Protein AF-A0A3L8PTQ0-F1 (afdb_monomer_lite)

Secondary structure (DSSP, 8-state):
-HHHHHHHHHHHHHHHHHHHHHHHHHHHHHHHHHHHHHHHHTHHHHHHHHHHHHHHHHHHHHHHTT--GGGHHHHHHHHHHHHHHHHHHTSHHHHHHHHHHHHHHHS-HHHHHHHHHHHTSHHHHHHHHH--

InterPro domains:
  IPR018637 Domain of unknown function DUF2059 [PF09832] (94-130)

Radius of gyration: 25.45 Å; chains: 1; bounding box: 70×45×61 Å

Structure (mmCIF, N/CA/C/O backbone):
data_AF-A0A3L8PTQ0-F1
#
_entry.id   AF-A0A3L8PTQ0-F1
#
loop_
_atom_site.group_PDB
_atom_site.id
_atom_site.type_symbol
_atom_site.label_atom_id
_atom_site.label_alt_id
_atom_site.label_comp_id
_atom_site.label_asym_id
_atom_site.label_entity_id
_atom_site.label_seq_id
_atom_site.pdbx_PDB_ins_code
_atom_site.Cartn_x
_atom_site.Cartn_y
_atom_site.Cartn_z
_atom_site.occupancy
_atom_site.B_iso_or_equiv
_atom_site.auth_seq_id
_atom_site.auth_comp_id
_atom_site.auth_asym_id
_atom_site.auth_atom_id
_atom_site.pdbx_PDB_model_num
ATOM 1 N N . MET A 1 1 ? -46.253 -30.407 26.573 1.00 54.22 1 MET A N 1
ATOM 2 C CA . MET A 1 1 ? -44.919 -30.771 26.035 1.00 54.22 1 MET A CA 1
ATOM 3 C C . MET A 1 1 ? -44.639 -30.184 24.651 1.00 54.22 1 MET A C 1
ATOM 5 O O . MET A 1 1 ? -43.596 -29.567 24.503 1.00 54.22 1 MET A O 1
ATOM 9 N N . PHE A 1 2 ? -45.546 -30.288 23.667 1.00 55.66 2 PHE A N 1
ATOM 10 C CA . PHE A 1 2 ? -45.305 -29.788 22.297 1.00 55.66 2 PHE A CA 1
ATOM 11 C C . PHE A 1 2 ? -44.916 -28.296 22.215 1.00 55.66 2 PHE A C 1
ATOM 13 O O . PHE A 1 2 ? -43.888 -27.977 21.634 1.00 55.66 2 PHE A O 1
ATOM 20 N N . LYS A 1 3 ? -45.664 -27.392 22.873 1.00 58.25 3 LYS A N 1
ATOM 21 C CA . LYS A 1 3 ? -45.377 -25.940 22.875 1.00 58.25 3 LYS A CA 1
ATOM 22 C C . LYS A 1 3 ? -44.039 -25.561 23.525 1.00 58.25 3 LYS A C 1
ATOM 24 O O . LYS A 1 3 ? -43.400 -24.625 23.066 1.00 58.25 3 LYS A O 1
ATOM 29 N N . LEU A 1 4 ? -43.609 -26.294 24.556 1.00 58.22 4 LEU A N 1
ATOM 30 C CA . LEU A 1 4 ? -42.338 -26.045 25.249 1.00 58.22 4 LEU A CA 1
ATOM 31 C C . LEU A 1 4 ? -41.151 -26.346 24.325 1.00 58.22 4 LEU A C 1
ATOM 33 O O . LEU A 1 4 ? -40.200 -25.578 24.261 1.00 58.22 4 LEU A O 1
ATOM 37 N N . ASN A 1 5 ? -41.253 -27.420 23.538 1.00 66.94 5 ASN A N 1
ATOM 38 C CA . ASN A 1 5 ? -40.213 -27.820 22.595 1.00 66.94 5 ASN A CA 1
ATOM 39 C C . ASN A 1 5 ? -40.109 -26.848 21.403 1.00 66.94 5 ASN A C 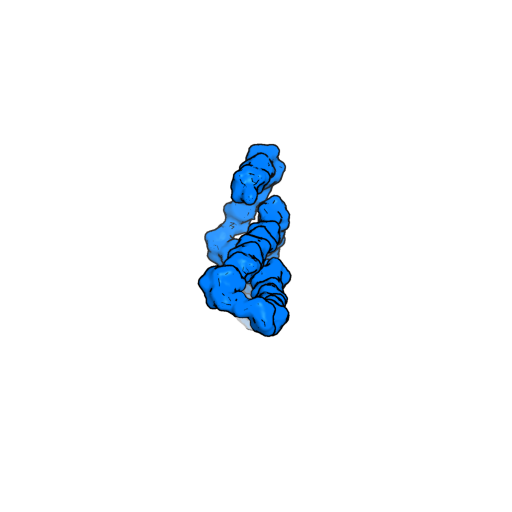1
ATOM 41 O O . ASN A 1 5 ? -39.018 -26.584 20.906 1.00 66.94 5 ASN A O 1
ATOM 45 N N . THR A 1 6 ? -41.229 -26.265 20.962 1.00 70.81 6 THR A N 1
ATOM 46 C CA . THR A 1 6 ? -41.240 -25.217 19.926 1.00 70.81 6 THR A CA 1
ATOM 47 C C . THR A 1 6 ? -40.620 -23.908 20.422 1.00 70.81 6 THR A C 1
ATOM 49 O O . THR A 1 6 ? -39.899 -23.255 19.674 1.00 70.81 6 THR A O 1
ATOM 52 N N . LEU A 1 7 ? -40.854 -23.546 21.688 1.00 73.19 7 LEU A N 1
ATOM 53 C CA . LEU A 1 7 ? -40.332 -22.324 22.312 1.00 73.19 7 LEU A CA 1
ATOM 54 C C . LEU A 1 7 ? -38.813 -22.414 22.543 1.00 73.19 7 LEU A C 1
ATOM 56 O O . LEU A 1 7 ? -38.080 -21.494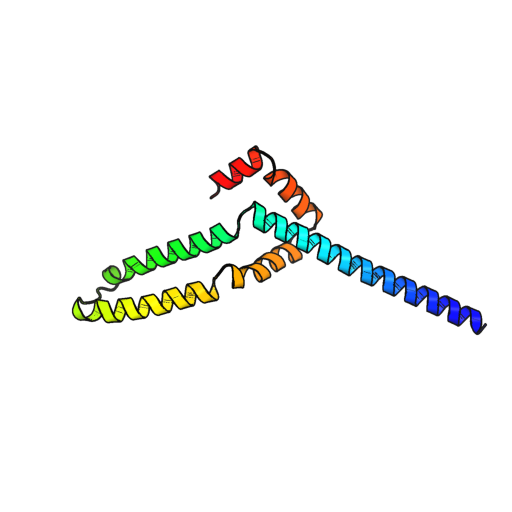 22.186 1.00 73.19 7 LEU A O 1
ATOM 60 N N . VAL A 1 8 ? -38.328 -23.573 23.006 1.00 75.44 8 VAL A N 1
ATOM 61 C CA . VAL A 1 8 ? -36.889 -23.864 23.139 1.00 75.44 8 VAL A CA 1
ATOM 62 C C . VAL A 1 8 ? -36.186 -23.852 21.776 1.00 75.44 8 VAL A C 1
ATOM 64 O O . VAL A 1 8 ? -35.117 -23.260 21.643 1.00 75.44 8 VAL A O 1
ATOM 67 N N . LYS A 1 9 ? -36.798 -24.435 20.735 1.00 78.12 9 LYS A N 1
ATOM 68 C CA . LYS A 1 9 ? -36.257 -24.386 19.364 1.00 78.12 9 LYS A CA 1
ATOM 69 C C . LYS A 1 9 ? -36.194 -22.961 18.813 1.00 78.12 9 LYS A C 1
ATOM 71 O O . LYS A 1 9 ? -35.192 -22.608 18.201 1.00 78.12 9 LYS A O 1
ATOM 76 N N . ALA A 1 10 ? -37.220 -22.143 19.051 1.00 77.06 10 ALA A N 1
ATOM 77 C CA . ALA A 1 10 ? -37.236 -20.743 18.631 1.00 77.06 10 ALA A CA 1
ATOM 78 C C . ALA A 1 10 ? -36.146 -19.915 19.337 1.00 77.06 10 ALA A C 1
ATOM 80 O O . ALA A 1 10 ? -35.453 -19.141 18.682 1.00 77.06 10 ALA A O 1
ATOM 81 N N . GLN A 1 11 ? -35.930 -20.121 20.642 1.00 80.56 11 GLN A N 1
ATOM 82 C CA . GLN A 1 11 ? -34.848 -19.461 21.385 1.00 80.56 11 GLN A CA 1
ATOM 83 C C . GLN A 1 11 ? -33.456 -19.857 20.882 1.00 80.56 11 GLN A C 1
ATOM 85 O O . GLN A 1 11 ? -32.591 -18.993 20.752 1.00 80.56 11 GLN A O 1
ATOM 90 N N . LEU A 1 12 ? -33.245 -21.138 20.565 1.00 80.81 12 LEU A N 1
ATOM 91 C CA . LEU A 1 12 ? -31.969 -21.611 20.028 1.00 80.81 12 LEU A CA 1
ATOM 92 C C . LEU A 1 12 ? -31.670 -20.973 18.662 1.00 80.81 12 LEU A C 1
ATOM 94 O O . LEU A 1 12 ? -30.558 -20.512 18.430 1.00 80.81 12 LEU A O 1
ATOM 98 N N . LEU A 1 13 ? -32.686 -20.870 17.797 1.00 82.00 13 LEU A N 1
ATOM 99 C CA . LEU A 1 13 ? -32.568 -20.274 16.463 1.00 82.00 13 LEU A CA 1
ATOM 100 C C . LEU A 1 13 ? -32.224 -18.778 16.526 1.00 82.00 13 LEU A C 1
ATOM 102 O O . LEU A 1 13 ? -31.355 -18.309 15.794 1.00 82.00 13 LEU A O 1
ATOM 106 N N . VAL A 1 14 ? -32.868 -18.041 17.437 1.00 80.56 14 VAL A N 1
ATOM 107 C CA . VAL A 1 14 ? -32.585 -16.617 17.673 1.00 80.56 14 VAL A CA 1
ATOM 108 C C . VAL A 1 14 ? -31.160 -16.425 18.197 1.00 80.56 14 VAL A C 1
ATOM 110 O O . VAL A 1 14 ? -30.441 -15.572 17.684 1.00 80.56 14 VAL A O 1
ATOM 113 N N . ALA A 1 15 ? -30.707 -17.242 19.151 1.00 75.94 15 ALA A N 1
ATOM 114 C CA . ALA A 1 15 ? -29.340 -17.158 19.666 1.00 75.94 15 ALA A CA 1
ATOM 115 C C . ALA A 1 15 ? -28.283 -17.404 18.572 1.00 75.94 15 ALA A C 1
ATOM 117 O O . ALA A 1 15 ? -27.292 -16.677 18.504 1.00 75.94 15 ALA A O 1
ATOM 118 N N . THR A 1 16 ? -28.506 -18.375 17.678 1.00 74.44 16 THR A N 1
ATOM 119 C CA . THR A 1 16 ? -27.599 -18.635 16.546 1.00 74.44 16 THR A CA 1
ATOM 120 C C . THR A 1 16 ? -27.552 -17.458 15.569 1.00 74.44 16 THR A C 1
ATOM 122 O O . THR A 1 16 ? -26.464 -17.070 15.153 1.00 74.44 16 THR A O 1
ATOM 125 N N . LEU A 1 17 ? -28.702 -16.843 15.261 1.00 74.88 17 LEU A N 1
ATOM 126 C CA . LEU A 1 17 ? -28.783 -15.652 14.405 1.00 74.88 17 LEU A CA 1
ATOM 127 C C . LEU A 1 17 ? -28.007 -14.460 14.991 1.00 74.88 17 LEU A C 1
ATOM 129 O O . LEU A 1 17 ? -27.264 -13.795 14.265 1.00 74.88 17 LEU A O 1
ATOM 133 N N . PHE A 1 18 ? -28.128 -14.220 16.301 1.00 73.88 18 PHE A N 1
ATOM 134 C CA . PHE A 1 18 ? -27.401 -13.146 16.988 1.00 73.88 18 PHE A CA 1
ATOM 135 C C . PHE A 1 18 ? -25.878 -13.349 16.964 1.00 73.88 18 PHE A C 1
ATOM 137 O O . PHE A 1 18 ? -25.146 -12.392 16.718 1.00 73.88 18 PHE A O 1
ATOM 144 N N . LEU A 1 19 ? -25.396 -14.581 17.149 1.00 68.75 19 LEU A N 1
ATOM 145 C CA . LEU A 1 19 ? -23.962 -14.900 17.093 1.00 68.75 19 LEU A CA 1
ATOM 146 C C . LEU A 1 19 ? -23.375 -14.692 15.688 1.00 68.75 19 LEU A C 1
ATOM 148 O O . LEU A 1 19 ? -22.300 -14.110 15.549 1.00 68.75 19 LEU A O 1
ATOM 152 N N . SER A 1 20 ? -24.090 -15.109 14.638 1.00 69.81 20 SER A N 1
ATOM 153 C CA . SER A 1 20 ? -23.651 -14.883 13.253 1.00 69.81 20 SER A CA 1
ATOM 154 C C . SER A 1 20 ? -23.619 -13.401 12.865 1.00 69.81 20 SER A C 1
ATOM 156 O O . SER A 1 20 ? -22.732 -12.983 12.123 1.00 69.81 20 SER A O 1
ATOM 158 N N . ALA A 1 21 ? -24.548 -12.593 13.390 1.00 72.00 21 ALA A N 1
ATOM 159 C CA . ALA A 1 21 ? -24.580 -11.156 13.128 1.00 72.00 21 ALA A CA 1
ATOM 160 C C . ALA A 1 21 ? -23.393 -10.420 13.775 1.00 72.00 21 ALA A C 1
ATOM 162 O O . ALA A 1 21 ? -22.815 -9.534 13.150 1.00 72.00 21 ALA A O 1
ATOM 163 N N . GLN A 1 22 ? -22.997 -10.809 14.993 1.00 73.00 22 GLN A N 1
ATOM 164 C CA . GLN A 1 22 ? -21.837 -10.225 15.678 1.00 73.00 22 GLN A CA 1
ATOM 165 C C . GLN A 1 22 ? -20.521 -10.549 14.965 1.00 73.00 22 GLN A C 1
ATOM 167 O O . GLN A 1 22 ? -19.724 -9.647 14.731 1.00 73.00 22 GLN A O 1
ATOM 172 N N . ALA A 1 23 ? -20.328 -11.799 14.532 1.00 76.81 23 ALA A N 1
ATOM 173 C CA . ALA A 1 23 ? -19.121 -12.193 13.803 1.00 76.81 23 ALA A CA 1
ATOM 174 C C . ALA A 1 23 ? -18.932 -11.393 12.499 1.00 76.81 23 ALA A C 1
ATOM 176 O O . ALA A 1 23 ? -17.826 -10.953 12.194 1.00 76.81 23 ALA A O 1
ATOM 177 N N . SER A 1 24 ? -20.020 -11.151 11.757 1.00 78.62 24 SER A N 1
ATOM 178 C CA . SER A 1 24 ? -19.976 -10.341 10.535 1.00 78.62 24 SER A CA 1
ATOM 179 C C . SER A 1 24 ? -19.719 -8.856 10.813 1.00 78.62 24 SER A C 1
ATOM 181 O O . SER A 1 24 ? -19.080 -8.192 9.997 1.00 78.62 24 SER A O 1
ATOM 183 N N . ALA A 1 25 ? -20.226 -8.323 11.929 1.00 81.06 25 ALA A N 1
ATOM 184 C CA . ALA A 1 25 ? -20.023 -6.928 12.310 1.00 81.06 25 ALA A CA 1
ATOM 185 C C . ALA A 1 25 ? -18.569 -6.657 12.733 1.00 81.06 25 ALA A C 1
ATOM 187 O O . ALA A 1 25 ? -17.987 -5.661 12.304 1.00 81.06 25 ALA A O 1
ATOM 188 N N . ASP A 1 26 ? -17.966 -7.567 13.501 1.00 86.75 26 ASP A N 1
ATOM 189 C CA . ASP A 1 26 ? -16.565 -7.468 13.926 1.00 86.75 26 ASP A CA 1
ATOM 190 C C . ASP A 1 26 ? -15.608 -7.555 12.727 1.00 86.75 26 ASP A C 1
ATOM 192 O O . ASP A 1 26 ? -14.656 -6.779 12.615 1.00 86.75 26 ASP A O 1
ATOM 196 N N . GLU A 1 27 ? -15.874 -8.458 11.776 1.00 90.62 27 GLU A N 1
ATOM 197 C CA . GLU A 1 27 ? -15.061 -8.577 10.561 1.00 90.62 27 GLU A CA 1
ATOM 198 C C . GLU A 1 27 ? -15.117 -7.298 9.710 1.00 90.62 27 GLU A C 1
ATOM 200 O O . GLU A 1 27 ? -14.081 -6.809 9.245 1.00 90.62 27 GLU A O 1
ATOM 205 N N . GLN A 1 28 ? -16.308 -6.716 9.558 1.00 94.12 28 GLN A N 1
ATOM 206 C CA . GLN A 1 28 ? -16.494 -5.464 8.832 1.00 94.12 28 GLN A CA 1
ATOM 207 C C . GLN A 1 28 ? -15.798 -4.288 9.536 1.00 94.12 28 GLN A C 1
ATOM 209 O O . GLN A 1 28 ? -15.045 -3.551 8.897 1.00 94.12 28 GLN A O 1
ATOM 214 N N . SER A 1 29 ? -15.979 -4.155 10.854 1.00 96.06 29 SER A N 1
ATOM 215 C CA . SER A 1 29 ? -15.334 -3.125 11.681 1.00 96.06 29 SER A CA 1
ATOM 216 C C . SER A 1 29 ? -13.809 -3.170 11.557 1.00 96.06 29 SER A C 1
ATOM 218 O O . SER A 1 29 ? -13.139 -2.151 11.350 1.00 96.06 29 SER A O 1
ATOM 220 N N . LYS A 1 30 ? -13.241 -4.377 11.616 1.00 97.12 30 LYS A N 1
ATOM 221 C CA . LYS A 1 30 ? -11.806 -4.590 11.451 1.00 97.12 30 LYS A CA 1
ATOM 222 C C . LYS A 1 30 ? -11.326 -4.238 10.044 1.00 97.12 30 LYS A C 1
ATOM 224 O O . LYS A 1 30 ? -10.296 -3.577 9.912 1.00 97.12 30 LYS A O 1
ATOM 229 N N . ARG A 1 31 ? -12.060 -4.636 9.000 1.00 97.56 31 ARG A N 1
ATOM 230 C CA . ARG A 1 31 ? -11.724 -4.306 7.605 1.00 97.56 31 ARG A CA 1
ATOM 231 C C . ARG A 1 31 ? -11.700 -2.797 7.376 1.00 97.56 31 ARG A C 1
ATOM 233 O O . ARG A 1 31 ? -10.788 -2.295 6.723 1.00 97.56 31 ARG A O 1
ATOM 240 N N . GLU A 1 32 ? -12.651 -2.066 7.944 1.00 97.56 32 GLU A N 1
ATOM 241 C CA . GLU A 1 32 ? -12.680 -0.601 7.884 1.00 97.56 32 GLU A CA 1
ATOM 242 C C . GLU A 1 32 ? -11.451 0.025 8.550 1.00 97.56 32 GLU A C 1
ATOM 244 O O . GLU A 1 32 ? -10.801 0.885 7.952 1.00 97.56 32 GLU A O 1
ATOM 249 N N . ALA A 1 33 ? -11.069 -0.458 9.736 1.00 97.75 33 ALA A N 1
ATOM 250 C CA . ALA A 1 33 ? -9.863 0.005 10.420 1.00 97.75 33 ALA A CA 1
ATOM 251 C C . ALA A 1 33 ? -8.582 -0.288 9.610 1.00 97.75 33 ALA A C 1
ATOM 253 O O . ALA A 1 33 ? -7.675 0.545 9.564 1.00 97.75 33 ALA A O 1
ATOM 254 N N . VAL A 1 34 ? -8.506 -1.446 8.940 1.00 97.75 34 VAL A N 1
ATOM 255 C CA . VAL A 1 34 ? -7.384 -1.803 8.052 1.00 97.75 34 VAL A CA 1
ATOM 256 C C . VAL A 1 34 ? -7.318 -0.871 6.843 1.00 97.75 34 VAL A C 1
ATOM 258 O O . VAL A 1 34 ? -6.243 -0.356 6.537 1.00 97.75 34 VAL A O 1
ATOM 261 N N . ASN A 1 35 ? -8.450 -0.608 6.188 1.00 96.56 35 ASN A N 1
ATOM 262 C CA . ASN A 1 35 ? -8.520 0.327 5.062 1.00 96.56 35 ASN A CA 1
ATOM 263 C C . ASN A 1 35 ? -8.038 1.724 5.464 1.00 96.56 35 ASN A C 1
ATOM 265 O O . ASN A 1 35 ? -7.282 2.368 4.734 1.00 96.56 35 ASN A O 1
ATOM 269 N N . GLU A 1 36 ? -8.440 2.182 6.648 1.00 96.38 36 GLU A N 1
ATOM 270 C CA . GLU A 1 36 ? -8.005 3.466 7.177 1.00 96.38 36 GLU A CA 1
ATOM 271 C C . GLU A 1 36 ? -6.496 3.494 7.453 1.00 96.38 36 GLU A C 1
ATOM 273 O O . GLU A 1 36 ? -5.811 4.432 7.041 1.00 96.38 36 GLU A O 1
ATOM 278 N N . LEU A 1 37 ? -5.950 2.439 8.066 1.00 95.81 37 LEU A N 1
ATOM 279 C CA . LEU A 1 37 ? -4.513 2.315 8.311 1.00 95.81 37 LEU A CA 1
ATOM 280 C C . LEU A 1 37 ? -3.705 2.321 7.005 1.00 95.81 37 LEU A C 1
ATOM 282 O O . LEU A 1 37 ? -2.708 3.037 6.898 1.00 95.81 37 LEU A O 1
ATOM 286 N N . ILE A 1 38 ? -4.132 1.553 6.002 1.00 94.44 38 ILE A N 1
ATOM 287 C CA . ILE A 1 38 ? -3.479 1.478 4.686 1.00 94.44 38 ILE A CA 1
ATOM 288 C C . ILE A 1 38 ? -3.474 2.850 4.002 1.00 94.44 38 ILE A C 1
ATOM 290 O O . ILE A 1 38 ? -2.455 3.261 3.434 1.00 94.44 38 ILE A O 1
ATOM 294 N N . LYS A 1 39 ? -4.589 3.582 4.094 1.00 92.38 39 LYS A N 1
ATOM 295 C CA . LYS A 1 39 ? -4.714 4.938 3.555 1.00 92.38 39 LYS A CA 1
ATOM 296 C C . LYS A 1 39 ? -3.796 5.925 4.275 1.00 92.38 39 LYS A C 1
ATOM 298 O O . LYS A 1 39 ? -3.068 6.655 3.607 1.00 92.38 39 LYS A O 1
ATOM 303 N N . GLU A 1 40 ? -3.790 5.932 5.608 1.00 91.94 40 GLU A N 1
ATOM 304 C CA . GLU A 1 40 ? -2.980 6.880 6.389 1.00 91.94 40 GLU A CA 1
ATOM 305 C C . GLU A 1 40 ? -1.477 6.636 6.252 1.00 91.94 40 GLU A C 1
ATOM 307 O O . GLU A 1 40 ? -0.675 7.569 6.172 1.00 91.94 40 GLU A O 1
ATOM 312 N N . THR A 1 41 ? -1.076 5.371 6.159 1.00 91.19 41 THR A N 1
ATOM 313 C CA . THR A 1 41 ? 0.328 5.004 5.935 1.00 91.19 41 THR A CA 1
ATOM 314 C C . THR A 1 41 ? 0.756 5.163 4.469 1.00 91.19 41 THR A C 1
ATOM 316 O O . THR A 1 41 ? 1.955 5.228 4.182 1.00 91.19 41 THR A O 1
ATOM 319 N N . ASN A 1 42 ? -0.207 5.332 3.552 1.00 90.81 42 ASN A N 1
ATOM 320 C CA . ASN A 1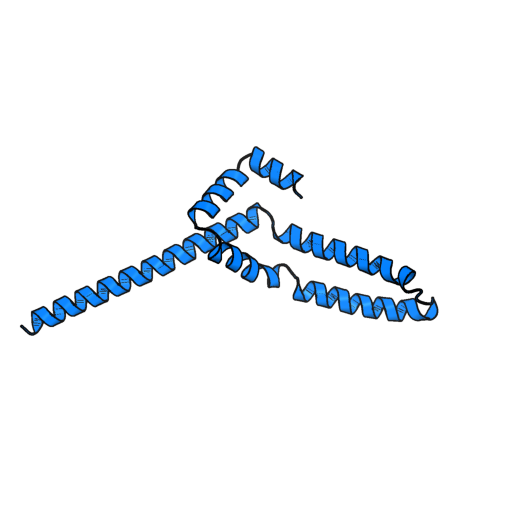 42 ? -0.022 5.468 2.106 1.00 90.81 42 ASN A CA 1
ATOM 321 C C . ASN A 1 42 ? 0.782 4.297 1.512 1.00 90.81 42 ASN A C 1
ATOM 323 O O . ASN A 1 42 ? 1.792 4.491 0.830 1.00 90.81 42 ASN A O 1
ATOM 327 N N . VAL A 1 43 ? 0.330 3.069 1.783 1.00 89.38 43 VAL A N 1
ATOM 328 C CA . VAL A 1 43 ? 0.965 1.837 1.273 1.00 89.38 43 VAL A CA 1
ATOM 329 C C . VAL A 1 43 ? 1.022 1.822 -0.259 1.00 89.38 43 VAL A C 1
ATOM 331 O O . VAL A 1 43 ? 1.995 1.328 -0.828 1.00 89.38 43 VAL A O 1
ATOM 334 N N . SER A 1 44 ? 0.048 2.436 -0.942 1.00 89.69 44 SER A N 1
ATOM 335 C CA . SER A 1 44 ? 0.057 2.591 -2.404 1.00 89.69 44 SER A CA 1
ATOM 336 C C . SER A 1 44 ? 1.335 3.252 -2.922 1.00 89.69 44 SER A C 1
ATOM 338 O O . SER A 1 44 ? 1.896 2.796 -3.915 1.00 89.69 44 SER A O 1
ATOM 340 N N . ALA A 1 45 ? 1.863 4.258 -2.215 1.00 90.00 45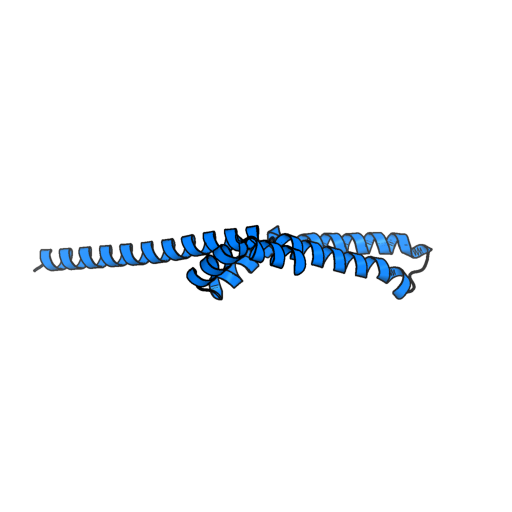 ALA A N 1
ATOM 341 C CA . ALA A 1 45 ? 3.101 4.922 -2.619 1.00 90.00 45 ALA A CA 1
ATOM 342 C C . ALA A 1 45 ? 4.331 4.001 -2.530 1.00 90.00 45 ALA A C 1
ATOM 344 O O . ALA A 1 45 ? 5.282 4.183 -3.291 1.00 90.00 45 ALA A O 1
ATOM 345 N N . LEU A 1 46 ? 4.324 3.004 -1.636 1.00 87.81 46 LEU A N 1
ATOM 346 C CA . LEU A 1 46 ? 5.393 2.003 -1.562 1.00 87.81 46 LEU A CA 1
ATOM 347 C C . LEU A 1 46 ? 5.358 1.075 -2.781 1.00 87.81 46 LEU A C 1
ATOM 349 O O . LEU A 1 46 ? 6.406 0.791 -3.362 1.00 87.81 46 LEU A O 1
ATOM 353 N N . VAL A 1 47 ? 4.161 0.658 -3.206 1.00 89.81 47 VAL A N 1
ATOM 354 C CA . VAL A 1 47 ? 3.975 -0.144 -4.427 1.00 89.81 47 VAL A CA 1
ATOM 355 C C . VAL A 1 47 ? 4.418 0.644 -5.661 1.00 89.81 47 VAL A C 1
ATOM 357 O O . VAL A 1 47 ? 5.216 0.145 -6.456 1.00 89.81 47 VAL A O 1
ATOM 360 N N . ASP A 1 48 ? 3.983 1.899 -5.784 1.00 89.88 48 ASP A N 1
ATOM 361 C CA . ASP A 1 48 ? 4.366 2.770 -6.899 1.00 89.88 48 ASP A CA 1
ATOM 362 C C . ASP A 1 48 ? 5.882 3.020 -6.942 1.00 89.88 48 ASP A C 1
ATOM 364 O O . ASP A 1 48 ? 6.493 2.960 -8.013 1.00 89.88 48 ASP A O 1
ATOM 368 N N . SER A 1 49 ? 6.512 3.244 -5.784 1.00 90.44 49 SER A N 1
ATOM 369 C CA . SER A 1 49 ? 7.966 3.404 -5.674 1.00 90.44 49 SER A CA 1
ATOM 370 C C . SER A 1 49 ? 8.714 2.139 -6.102 1.00 90.44 49 SER A C 1
ATOM 372 O O . SER A 1 49 ? 9.675 2.225 -6.868 1.00 90.44 49 SER A O 1
ATOM 374 N N . GLY A 1 50 ? 8.256 0.956 -5.682 1.00 91.00 50 GLY A N 1
ATOM 375 C CA . GLY A 1 50 ? 8.843 -0.319 -6.103 1.00 91.00 50 GLY A CA 1
ATOM 376 C C . GLY A 1 50 ? 8.767 -0.523 -7.620 1.00 91.00 50 GLY A C 1
ATOM 377 O O . GLY A 1 50 ? 9.767 -0.866 -8.258 1.00 91.00 50 GLY A O 1
ATOM 378 N N . LEU A 1 51 ? 7.613 -0.222 -8.225 1.00 91.50 51 LEU A N 1
ATOM 379 C CA . LEU A 1 51 ? 7.442 -0.256 -9.681 1.00 91.50 51 LEU A CA 1
ATOM 380 C C . LEU A 1 51 ? 8.350 0.751 -10.396 1.00 91.50 51 LEU A C 1
ATOM 382 O O . LEU A 1 51 ? 8.919 0.437 -11.445 1.00 91.50 51 LEU A O 1
ATOM 386 N N . ALA A 1 52 ? 8.509 1.955 -9.844 1.00 91.38 52 ALA A N 1
ATOM 387 C CA . ALA A 1 52 ? 9.393 2.976 -10.396 1.00 91.38 52 ALA A CA 1
ATOM 388 C C . ALA A 1 52 ? 10.867 2.540 -10.360 1.00 91.38 52 ALA A C 1
ATOM 390 O O . ALA A 1 52 ? 11.556 2.645 -11.377 1.00 91.38 52 ALA A O 1
ATOM 391 N N . GLN A 1 53 ? 11.327 1.985 -9.237 1.00 91.62 53 GLN A N 1
ATOM 392 C CA . GLN A 1 53 ? 12.690 1.465 -9.082 1.00 91.62 53 GLN A CA 1
ATOM 393 C C . GLN A 1 53 ? 12.977 0.328 -10.067 1.00 91.62 53 GLN A C 1
ATOM 395 O O . GLN A 1 53 ? 13.999 0.328 -10.754 1.00 91.62 53 GLN A O 1
ATOM 400 N N . MET A 1 54 ? 12.040 -0.607 -10.214 1.00 91.00 54 MET A N 1
ATOM 401 C CA . MET A 1 54 ? 12.174 -1.702 -11.170 1.00 91.00 54 MET A CA 1
ATOM 402 C C . MET A 1 54 ? 12.199 -1.193 -12.624 1.00 91.00 54 MET A C 1
ATOM 404 O O . MET A 1 54 ? 13.014 -1.647 -13.430 1.00 91.00 54 MET A O 1
ATOM 408 N N . ASN A 1 55 ? 11.368 -0.203 -12.968 1.00 89.38 55 ASN A N 1
ATOM 409 C CA . ASN A 1 55 ? 11.416 0.452 -14.279 1.00 89.38 55 ASN A CA 1
ATOM 410 C C . ASN A 1 55 ? 12.759 1.148 -14.536 1.00 89.38 55 ASN A C 1
ATOM 412 O O . ASN A 1 55 ? 13.272 1.093 -15.655 1.00 89.38 55 ASN A O 1
ATOM 416 N N . GLN A 1 56 ? 13.334 1.796 -13.523 1.00 89.75 56 GLN A N 1
ATOM 417 C CA . GLN A 1 56 ? 14.648 2.427 -13.623 1.00 89.75 56 GLN A CA 1
ATOM 418 C C . GLN A 1 56 ? 15.748 1.390 -13.872 1.00 89.75 56 GLN A C 1
ATOM 420 O O . GLN A 1 56 ? 16.594 1.607 -14.739 1.00 89.75 56 GLN A O 1
ATOM 425 N N . MET A 1 57 ? 15.702 0.249 -13.179 1.00 88.19 57 MET A N 1
ATOM 426 C CA . MET A 1 57 ? 16.631 -0.860 -13.402 1.00 88.19 57 MET A CA 1
ATOM 427 C C . MET A 1 57 ? 16.547 -1.380 -14.845 1.00 88.19 57 MET A C 1
ATOM 429 O O . MET A 1 57 ? 17.574 -1.506 -15.509 1.00 88.19 57 MET A O 1
ATOM 433 N N . MET A 1 58 ? 15.331 -1.583 -15.368 1.00 87.56 58 MET A N 1
ATOM 434 C CA . MET A 1 58 ? 15.110 -2.052 -16.744 1.00 87.56 58 MET A CA 1
ATOM 435 C C . MET A 1 58 ? 15.625 -1.089 -17.823 1.00 87.56 58 MET A C 1
ATOM 437 O O . MET A 1 58 ? 16.073 -1.534 -18.877 1.00 87.56 58 MET A O 1
ATOM 441 N N . LYS A 1 59 ? 15.581 0.230 -17.591 1.00 83.44 59 LYS A N 1
ATOM 442 C CA . LYS A 1 59 ? 16.114 1.219 -18.549 1.00 83.44 59 LYS A CA 1
ATOM 443 C C . LYS A 1 59 ? 17.632 1.115 -18.729 1.00 83.44 59 LYS A C 1
ATOM 445 O O . LYS A 1 59 ? 18.143 1.469 -19.783 1.00 83.44 59 LYS A O 1
ATOM 450 N N . GLY A 1 60 ? 18.356 0.642 -17.714 1.00 82.12 60 GLY A N 1
ATOM 451 C CA . GLY A 1 60 ? 19.809 0.451 -17.782 1.00 82.12 60 GLY A CA 1
ATOM 452 C C . GLY A 1 60 ? 20.240 -0.845 -18.475 1.00 82.12 60 GLY A C 1
ATOM 453 O O . GLY A 1 60 ? 21.413 -0.993 -18.820 1.00 82.12 60 GLY A O 1
ATOM 454 N N . THR A 1 61 ? 19.308 -1.774 -18.691 1.00 86.69 61 THR A N 1
ATOM 455 C CA . THR A 1 61 ? 19.602 -3.138 -19.147 1.00 86.69 61 THR A CA 1
ATOM 456 C C . THR A 1 61 ? 20.073 -3.200 -20.603 1.00 86.69 61 THR A C 1
ATOM 458 O O . THR A 1 61 ? 20.894 -4.048 -20.929 1.00 86.69 61 THR A O 1
ATOM 461 N N . GLU A 1 62 ? 19.642 -2.275 -21.467 1.00 85.44 62 GLU A N 1
ATOM 462 C CA . GLU A 1 62 ? 20.050 -2.217 -22.884 1.00 85.44 62 GLU A CA 1
ATOM 463 C C . GLU A 1 62 ? 21.580 -2.217 -23.051 1.00 85.44 62 GLU A C 1
ATOM 465 O O . GLU A 1 62 ? 22.140 -3.033 -23.783 1.00 85.44 62 GLU A O 1
ATOM 470 N N . LYS A 1 63 ? 22.270 -1.341 -22.308 1.00 84.94 63 LYS A N 1
ATOM 471 C CA . LYS A 1 63 ? 23.73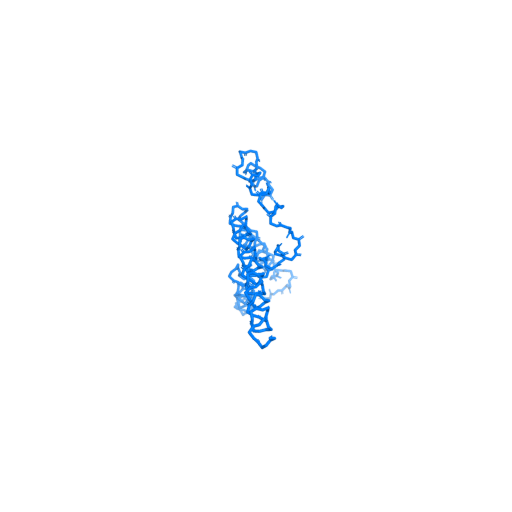6 -1.239 -22.344 1.00 84.94 63 LYS A CA 1
ATOM 472 C C . LYS A 1 63 ? 24.414 -2.474 -21.759 1.00 84.94 63 LYS A C 1
ATOM 474 O O . LYS A 1 63 ? 25.462 -2.876 -22.248 1.00 84.94 63 LYS A O 1
ATOM 479 N N . GLN A 1 64 ? 23.828 -3.067 -20.718 1.00 87.88 64 GLN A N 1
ATOM 480 C CA . GLN A 1 64 ? 24.372 -4.264 -20.071 1.00 87.88 64 GLN A CA 1
ATOM 481 C C . GLN A 1 64 ? 24.276 -5.501 -20.969 1.00 87.88 64 GLN A C 1
ATOM 483 O O . GLN A 1 64 ? 25.164 -6.345 -20.935 1.00 87.88 64 GLN A O 1
ATOM 488 N N . LEU A 1 65 ? 23.217 -5.597 -21.777 1.00 89.75 65 LEU A N 1
ATOM 489 C CA . LEU A 1 65 ? 23.001 -6.702 -22.711 1.00 89.75 65 LEU A CA 1
ATOM 490 C C . LEU A 1 65 ? 23.723 -6.519 -24.053 1.00 89.75 65 LEU A C 1
ATOM 492 O O . LEU A 1 65 ? 23.676 -7.421 -24.884 1.00 89.75 65 LEU A O 1
ATOM 496 N N . GLY A 1 66 ? 24.382 -5.377 -24.278 1.00 91.75 66 GLY A N 1
ATOM 497 C CA . GLY A 1 66 ? 25.104 -5.109 -25.523 1.00 91.75 66 GLY A CA 1
ATOM 498 C C . GLY A 1 66 ? 24.192 -5.037 -26.750 1.00 91.75 66 GLY A C 1
ATOM 499 O O . GLY A 1 66 ? 24.596 -5.462 -27.831 1.00 91.75 66 GLY A O 1
ATOM 500 N N . ILE A 1 67 ? 22.963 -4.533 -26.585 1.00 92.25 67 ILE A N 1
ATOM 501 C CA . ILE A 1 67 ? 21.996 -4.397 -27.684 1.00 92.25 67 ILE A CA 1
ATOM 502 C C . ILE A 1 67 ? 22.587 -3.504 -28.782 1.00 92.25 67 ILE A C 1
ATOM 504 O O . ILE A 1 67 ? 23.071 -2.402 -28.505 1.00 92.25 67 ILE A O 1
ATOM 508 N N . ARG A 1 68 ? 22.554 -3.982 -30.031 1.00 92.81 68 ARG A N 1
ATOM 509 C CA . ARG A 1 68 ? 23.081 -3.232 -31.177 1.00 92.81 68 ARG A CA 1
ATOM 510 C C . ARG A 1 68 ? 22.175 -2.054 -31.529 1.00 92.81 68 ARG A C 1
ATOM 512 O O . ARG A 1 68 ? 20.970 -2.098 -31.292 1.00 92.81 68 ARG A O 1
ATOM 519 N N . GLU A 1 69 ? 22.740 -1.018 -32.151 1.00 90.38 69 GLU A N 1
ATOM 520 C CA . GLU A 1 69 ? 22.005 0.204 -32.516 1.00 90.38 69 GLU A CA 1
ATOM 521 C C . GLU A 1 69 ? 20.781 -0.076 -33.405 1.00 90.38 69 GLU A C 1
ATOM 523 O O . GLU A 1 69 ? 19.719 0.504 -33.190 1.00 90.38 69 GLU A O 1
ATOM 528 N N . ASP A 1 70 ? 20.903 -1.013 -34.350 1.00 93.94 70 ASP A N 1
ATOM 529 C CA . ASP A 1 70 ? 19.833 -1.435 -35.263 1.00 93.94 70 ASP A CA 1
ATOM 530 C C . ASP A 1 70 ? 18.701 -2.214 -34.565 1.00 93.94 70 ASP A C 1
ATOM 532 O O . ASP A 1 70 ? 17.600 -2.329 -35.103 1.00 93.94 70 ASP A O 1
ATOM 536 N N . GLU A 1 71 ? 18.936 -2.714 -33.349 1.00 93.12 71 GLU A N 1
ATOM 537 C CA . GLU A 1 71 ? 17.972 -3.501 -32.570 1.00 93.12 71 GLU A CA 1
ATOM 538 C C . GLU A 1 71 ? 17.289 -2.701 -31.456 1.00 93.12 71 GLU A C 1
ATOM 540 O O . GLU A 1 71 ? 16.262 -3.143 -30.927 1.00 93.12 71 GLU A O 1
ATOM 545 N N . LYS A 1 72 ? 17.810 -1.515 -31.111 1.00 90.06 72 LYS A N 1
ATOM 546 C CA . LYS A 1 72 ? 17.325 -0.708 -29.978 1.00 90.06 72 LYS A CA 1
ATOM 547 C C . LYS A 1 72 ? 15.838 -0.414 -30.041 1.00 90.06 72 LYS A C 1
ATOM 549 O O . LYS A 1 72 ? 15.142 -0.514 -29.035 1.00 90.06 72 LYS A O 1
ATOM 554 N N . GLU A 1 73 ? 15.328 -0.081 -31.221 1.00 92.06 73 GLU A N 1
ATOM 555 C CA . GLU A 1 73 ? 13.919 0.269 -31.377 1.00 92.06 73 GLU A CA 1
ATOM 556 C C . GLU A 1 73 ? 13.003 -0.944 -31.127 1.00 92.06 73 GLU A C 1
ATOM 558 O O . GLU A 1 73 ? 11.980 -0.842 -30.446 1.00 92.06 73 GLU A O 1
ATOM 563 N N . ILE A 1 74 ? 13.383 -2.126 -31.632 1.00 92.81 74 ILE A N 1
ATOM 564 C CA . ILE A 1 74 ? 12.648 -3.378 -31.395 1.00 92.81 74 ILE A CA 1
ATOM 565 C C . ILE A 1 74 ? 12.722 -3.762 -29.915 1.00 92.81 74 ILE A C 1
ATOM 567 O O . ILE A 1 74 ? 11.704 -4.180 -29.346 1.00 92.81 74 ILE A O 1
ATOM 571 N N . PHE A 1 75 ? 13.897 -3.611 -29.301 1.00 92.62 75 PHE A N 1
ATOM 572 C CA . PHE A 1 75 ? 14.127 -3.882 -27.888 1.00 92.62 75 PHE A CA 1
ATOM 573 C C . PHE A 1 75 ? 13.264 -2.981 -27.000 1.00 92.62 75 PHE A C 1
ATOM 575 O O . PHE A 1 75 ? 12.503 -3.485 -26.174 1.00 92.62 75 PHE A O 1
ATOM 582 N N . GLU A 1 76 ? 13.286 -1.666 -27.219 1.00 91.00 76 GLU A N 1
ATOM 583 C CA . GLU A 1 76 ? 12.516 -0.713 -26.417 1.00 91.00 76 GLU A CA 1
ATOM 584 C C . GLU A 1 76 ? 11.004 -0.932 -26.567 1.00 91.00 76 GLU A C 1
ATOM 586 O O . GLU A 1 76 ? 10.271 -0.908 -25.574 1.00 91.00 76 GLU A O 1
ATOM 591 N N . ARG A 1 77 ? 10.517 -1.268 -27.773 1.00 93.44 77 ARG A N 1
ATOM 592 C CA . ARG A 1 77 ? 9.111 -1.670 -27.964 1.00 93.44 77 ARG A CA 1
ATOM 593 C C . ARG A 1 77 ? 8.745 -2.917 -27.155 1.00 93.44 77 ARG A C 1
ATOM 595 O O . ARG A 1 77 ? 7.645 -2.974 -26.602 1.00 93.44 77 ARG A O 1
ATOM 602 N N . HIS A 1 78 ? 9.626 -3.916 -27.078 1.00 93.06 78 HIS A N 1
ATOM 603 C CA . HIS A 1 78 ? 9.386 -5.112 -26.263 1.00 93.06 78 HIS A CA 1
ATOM 604 C C . HIS A 1 78 ? 9.426 -4.797 -24.769 1.00 93.06 78 HIS A C 1
ATOM 606 O O . HIS A 1 78 ? 8.505 -5.175 -24.043 1.00 93.06 78 HIS A O 1
ATOM 612 N N . MET A 1 79 ? 10.422 -4.039 -24.316 1.00 92.25 79 MET A N 1
ATOM 613 C CA . MET A 1 79 ? 10.532 -3.638 -22.916 1.00 92.25 79 MET A CA 1
ATOM 614 C C . MET A 1 79 ? 9.352 -2.773 -22.476 1.00 92.25 79 MET A C 1
ATOM 616 O O . MET A 1 79 ? 8.863 -2.934 -21.360 1.00 92.25 79 MET A O 1
ATOM 620 N N . GLN A 1 80 ? 8.805 -1.927 -23.351 1.00 93.00 80 GLN A N 1
ATOM 621 C CA . GLN A 1 80 ? 7.586 -1.181 -23.046 1.00 93.00 80 GLN A CA 1
ATOM 622 C C . GLN A 1 80 ? 6.385 -2.105 -22.803 1.00 93.00 80 GLN A C 1
ATOM 624 O O . GLN A 1 80 ? 5.612 -1.858 -21.875 1.00 93.00 80 GLN A O 1
ATOM 629 N N . LYS A 1 81 ? 6.232 -3.187 -23.580 1.00 94.50 81 LYS A N 1
ATOM 630 C CA . LYS A 1 81 ? 5.178 -4.190 -23.339 1.00 94.50 81 LYS A CA 1
ATOM 631 C C . LYS A 1 81 ? 5.364 -4.872 -21.985 1.00 94.50 81 LYS A C 1
ATOM 633 O O . LYS A 1 81 ? 4.394 -4.998 -21.243 1.00 94.50 81 LYS A O 1
ATOM 638 N N . VAL A 1 82 ? 6.600 -5.239 -21.640 1.00 93.38 82 VAL A N 1
ATOM 639 C CA . VAL A 1 82 ? 6.937 -5.836 -20.336 1.00 93.38 82 VAL A CA 1
ATOM 640 C C . VAL A 1 82 ? 6.599 -4.878 -19.192 1.00 93.38 82 VAL A C 1
ATOM 642 O O . VAL A 1 82 ? 5.886 -5.258 -18.267 1.00 93.38 82 VAL A O 1
ATOM 645 N N . ARG A 1 83 ? 7.020 -3.610 -19.275 1.00 91.38 83 ARG A N 1
ATOM 646 C CA . ARG A 1 83 ? 6.710 -2.591 -18.256 1.00 91.38 83 ARG A CA 1
ATOM 647 C C . ARG A 1 83 ? 5.208 -2.367 -18.101 1.00 91.38 83 ARG A C 1
ATOM 649 O O . ARG A 1 83 ? 4.723 -2.248 -16.978 1.00 91.38 83 ARG A O 1
ATOM 656 N N . ASN A 1 84 ? 4.466 -2.339 -19.208 1.00 92.81 84 ASN A N 1
ATOM 657 C CA . ASN A 1 84 ? 3.010 -2.210 -19.181 1.00 92.81 84 ASN A CA 1
ATOM 658 C C . ASN A 1 84 ? 2.346 -3.412 -18.502 1.00 92.81 84 ASN A C 1
ATOM 660 O O . ASN A 1 84 ? 1.450 -3.214 -17.684 1.00 92.81 84 ASN A O 1
ATOM 664 N N . LEU A 1 85 ? 2.802 -4.631 -18.805 1.00 94.06 85 LEU A N 1
ATOM 665 C CA . LEU A 1 85 ? 2.295 -5.849 -18.179 1.00 94.06 85 LEU A CA 1
ATOM 666 C C . LEU A 1 85 ? 2.564 -5.843 -16.673 1.00 94.06 85 LEU A C 1
ATOM 668 O O . LEU A 1 85 ? 1.643 -6.040 -15.888 1.00 94.06 85 LEU A O 1
ATOM 672 N N . ILE A 1 86 ? 3.796 -5.535 -16.259 1.00 92.56 86 ILE A N 1
ATOM 673 C CA . ILE A 1 86 ? 4.135 -5.486 -14.835 1.00 92.56 86 ILE A CA 1
ATOM 674 C C . ILE A 1 86 ? 3.307 -4.414 -14.121 1.00 92.56 86 ILE A C 1
ATOM 676 O O . ILE A 1 86 ? 2.734 -4.684 -13.071 1.00 92.56 86 ILE A O 1
ATOM 680 N N . LYS A 1 87 ? 3.165 -3.218 -14.707 1.00 90.50 87 LYS A N 1
ATOM 681 C CA . LYS A 1 87 ? 2.313 -2.167 -14.137 1.00 90.50 87 LYS A CA 1
ATOM 682 C C . LYS A 1 87 ? 0.857 -2.618 -13.999 1.00 90.50 87 LYS A C 1
ATOM 684 O O . LYS A 1 87 ? 0.218 -2.250 -13.021 1.00 90.50 87 LYS A O 1
ATOM 689 N N . ALA A 1 88 ? 0.323 -3.367 -14.961 1.00 91.38 88 ALA A N 1
ATOM 690 C CA . ALA A 1 88 ? -1.051 -3.854 -14.904 1.00 91.38 88 ALA A CA 1
ATOM 691 C C . ALA A 1 88 ? -1.244 -4.870 -13.767 1.00 91.38 88 ALA A C 1
ATOM 693 O O . ALA A 1 88 ? -2.155 -4.704 -12.950 1.00 91.38 88 ALA A O 1
ATOM 694 N N . GLU A 1 89 ? -0.358 -5.863 -13.679 1.00 91.69 89 GLU A N 1
ATOM 695 C CA . GLU A 1 89 ? -0.464 -6.963 -12.712 1.00 91.69 89 GLU A CA 1
ATOM 696 C C . GLU A 1 89 ? -0.139 -6.534 -11.277 1.00 91.69 89 GLU A C 1
ATOM 698 O O . GLU A 1 89 ? -0.822 -6.937 -10.342 1.00 91.69 89 GLU A O 1
ATOM 703 N N . PHE A 1 90 ? 0.847 -5.656 -11.099 1.00 90.94 90 PHE A N 1
ATOM 704 C CA . PHE A 1 90 ? 1.302 -5.193 -9.783 1.00 90.94 90 PHE A CA 1
ATOM 705 C C . PHE A 1 90 ? 0.749 -3.813 -9.404 1.00 90.94 90 PHE A C 1
ATOM 707 O O . PHE A 1 90 ? 1.223 -3.191 -8.454 1.00 90.94 90 PHE A O 1
ATOM 714 N N . SER A 1 91 ? -0.245 -3.304 -10.138 1.00 90.31 91 SER A N 1
ATOM 715 C CA . SER A 1 91 ? -0.914 -2.051 -9.776 1.00 90.31 91 SER A CA 1
ATOM 716 C C . SER A 1 91 ? -1.499 -2.126 -8.365 1.00 90.31 91 SER A C 1
ATOM 718 O O . SER A 1 91 ? -1.993 -3.175 -7.946 1.00 90.31 91 SER A O 1
ATOM 720 N N . TRP A 1 92 ? -1.539 -0.992 -7.653 1.00 92.06 92 TRP A N 1
ATOM 721 C CA . TRP A 1 92 ? -2.194 -0.924 -6.340 1.00 92.06 92 TRP A CA 1
ATOM 722 C C . TRP A 1 92 ? -3.616 -1.500 -6.373 1.00 92.06 92 TRP A C 1
ATOM 724 O O . TRP A 1 92 ? -3.978 -2.285 -5.510 1.00 92.06 92 TRP A O 1
ATOM 734 N N . LYS A 1 93 ? -4.375 -1.234 -7.445 1.00 91.12 93 LYS A N 1
ATOM 735 C CA . LYS A 1 93 ? -5.722 -1.787 -7.664 1.00 91.12 93 LYS A CA 1
ATOM 736 C C . LYS A 1 93 ? -5.792 -3.323 -7.583 1.00 91.12 93 LYS A C 1
ATOM 738 O O . LYS A 1 93 ? -6.830 -3.861 -7.218 1.00 91.12 93 LYS A O 1
ATOM 743 N N . LYS A 1 94 ? -4.733 -4.036 -7.978 1.00 92.88 94 LYS A N 1
ATOM 744 C CA . LYS A 1 94 ? -4.639 -5.506 -7.898 1.00 92.88 94 LYS A CA 1
ATOM 745 C C . LYS A 1 94 ? -4.068 -5.983 -6.564 1.00 92.88 94 LYS A C 1
ATOM 747 O O . LYS A 1 94 ? -4.407 -7.074 -6.117 1.00 92.88 94 LYS A O 1
ATOM 752 N N . MET A 1 95 ? -3.219 -5.167 -5.948 1.00 92.75 95 MET A N 1
ATOM 753 C CA . MET A 1 95 ? -2.508 -5.492 -4.712 1.00 92.75 95 MET A CA 1
ATOM 754 C C . MET A 1 95 ? -3.289 -5.145 -3.440 1.00 92.75 95 MET A C 1
ATOM 756 O O . MET A 1 95 ? -3.015 -5.732 -2.399 1.00 92.75 95 MET A O 1
ATOM 760 N N . GLU A 1 96 ? -4.255 -4.230 -3.513 1.00 94.00 96 GLU A N 1
ATOM 761 C CA . GLU A 1 96 ? -4.999 -3.712 -2.361 1.00 94.00 96 GLU A CA 1
ATOM 762 C C . GLU A 1 96 ? -5.685 -4.821 -1.553 1.00 94.00 96 GLU A C 1
ATOM 764 O O . GLU A 1 96 ? -5.407 -4.959 -0.364 1.00 94.00 96 GLU A O 1
ATOM 769 N N . GLU A 1 97 ? -6.511 -5.659 -2.186 1.00 95.69 97 GLU A N 1
ATOM 770 C CA . GLU A 1 97 ? -7.238 -6.719 -1.472 1.00 95.69 97 GLU A CA 1
ATOM 771 C C . GLU A 1 97 ? -6.298 -7.773 -0.850 1.00 95.69 97 GLU A C 1
ATOM 773 O O . GLU A 1 97 ? -6.437 -8.044 0.343 1.00 95.69 97 GLU A O 1
ATOM 778 N N . PRO A 1 98 ? -5.279 -8.311 -1.559 1.00 94.81 98 PRO A N 1
ATOM 779 C CA . PRO A 1 98 ? -4.272 -9.169 -0.932 1.00 94.81 98 PRO A CA 1
ATOM 780 C C . PRO A 1 98 ? -3.566 -8.527 0.269 1.00 94.81 98 PRO A C 1
ATOM 782 O O . PRO A 1 98 ? -3.296 -9.206 1.261 1.00 94.81 98 PRO A O 1
ATOM 785 N N . VAL A 1 99 ? -3.269 -7.224 0.203 1.00 94.00 99 VAL A N 1
ATOM 786 C CA . VAL A 1 99 ? -2.679 -6.493 1.331 1.00 94.00 99 VAL A CA 1
ATOM 787 C C . VAL A 1 99 ? -3.669 -6.437 2.494 1.00 94.00 99 VAL A C 1
ATOM 789 O O . VAL A 1 99 ? -3.297 -6.806 3.608 1.00 94.00 99 VAL A O 1
ATOM 792 N N . ILE A 1 100 ? -4.927 -6.060 2.253 1.00 96.50 100 ILE A N 1
ATOM 793 C CA . ILE A 1 100 ? -5.976 -6.036 3.283 1.00 96.50 100 ILE A CA 1
ATOM 794 C C . ILE A 1 100 ? -6.116 -7.410 3.943 1.00 96.50 100 ILE A C 1
ATOM 796 O O . ILE A 1 100 ? -6.115 -7.505 5.172 1.00 96.50 100 ILE A O 1
ATOM 800 N N . GLU A 1 101 ? -6.167 -8.487 3.159 1.00 96.88 101 GLU A N 1
ATOM 801 C CA . GLU A 1 101 ? -6.282 -9.848 3.680 1.00 96.88 101 GLU A CA 1
ATOM 802 C C . GLU A 1 101 ? -5.135 -10.232 4.618 1.00 96.88 101 GLU A C 1
ATOM 804 O O . GLU A 1 101 ? -5.367 -10.893 5.634 1.00 96.88 101 GLU A O 1
ATOM 809 N N . ILE A 1 102 ? -3.898 -9.828 4.308 1.00 96.06 102 ILE A N 1
ATOM 810 C CA . ILE A 1 102 ? -2.748 -10.079 5.185 1.00 96.06 102 ILE A CA 1
ATOM 811 C C . ILE A 1 102 ? -2.980 -9.411 6.541 1.00 96.06 102 ILE A C 1
ATOM 813 O O . ILE A 1 102 ? -2.818 -10.067 7.572 1.00 96.06 102 ILE A O 1
ATOM 817 N N . TYR A 1 103 ? -3.413 -8.149 6.563 1.00 95.94 103 TYR A N 1
ATOM 818 C CA . TYR A 1 103 ? -3.687 -7.448 7.817 1.00 95.94 103 TYR A CA 1
ATOM 819 C C . TYR A 1 103 ? -4.858 -8.076 8.584 1.00 95.94 103 TYR A C 1
ATOM 821 O O . TYR A 1 103 ? -4.747 -8.328 9.786 1.00 95.94 103 TYR A O 1
ATOM 829 N N . MET A 1 104 ? -5.938 -8.421 7.879 1.00 96.94 104 MET A N 1
ATOM 830 C CA . MET A 1 104 ? -7.105 -9.101 8.444 1.00 96.94 104 MET A CA 1
ATOM 831 C C . MET A 1 104 ? -6.752 -10.453 9.074 1.00 96.94 104 MET A C 1
ATOM 833 O O . MET A 1 104 ? -7.327 -10.814 10.100 1.00 96.94 104 MET A O 1
ATOM 837 N N . LYS A 1 105 ? -5.796 -11.195 8.504 1.00 96.88 105 LYS A N 1
ATOM 838 C CA . LYS A 1 105 ? -5.368 -12.513 9.004 1.00 96.88 105 LYS A CA 1
ATOM 839 C C . LYS A 1 105 ? -4.313 -12.438 10.112 1.00 96.88 105 LYS A C 1
ATOM 841 O O . LYS A 1 105 ? -4.230 -13.364 10.914 1.00 96.88 105 LYS A O 1
ATOM 846 N N . ARG A 1 106 ? -3.471 -11.399 10.136 1.00 96.94 106 ARG A N 1
ATOM 847 C CA . ARG A 1 106 ? -2.268 -11.347 10.995 1.00 96.94 106 ARG A CA 1
ATOM 848 C C . ARG A 1 106 ? -2.403 -10.482 12.240 1.00 96.94 106 ARG A C 1
ATOM 850 O O . ARG A 1 106 ? -1.699 -10.752 13.204 1.00 96.94 106 ARG A O 1
ATOM 857 N N . PHE A 1 107 ? -3.280 -9.486 12.225 1.00 96.75 107 PHE A N 1
ATOM 858 C CA . PHE A 1 107 ? -3.443 -8.547 13.333 1.00 96.75 107 PHE A CA 1
ATOM 859 C C . PHE A 1 107 ? -4.847 -8.632 13.904 1.00 96.75 107 PHE A C 1
ATOM 861 O O . PHE A 1 107 ? -5.794 -8.969 13.201 1.00 96.75 107 PHE A O 1
ATOM 868 N N . THR A 1 108 ? -5.007 -8.303 15.173 1.00 97.00 108 THR A N 1
ATOM 869 C CA . THR A 1 108 ? -6.301 -8.046 15.806 1.00 97.00 108 THR A CA 1
ATOM 870 C C . THR A 1 108 ? -6.792 -6.640 15.463 1.00 97.00 108 THR A C 1
ATOM 872 O O . THR A 1 108 ? -6.009 -5.761 15.113 1.00 97.00 108 THR A O 1
ATOM 875 N N . GLU A 1 109 ? -8.096 -6.389 15.587 1.00 97.06 109 GLU A N 1
ATOM 876 C CA . GLU A 1 109 ? -8.640 -5.040 15.377 1.00 97.06 109 GLU A CA 1
ATOM 877 C C . GLU A 1 109 ? -8.012 -4.007 16.324 1.00 97.06 109 GLU A C 1
ATOM 879 O O . GLU A 1 109 ? -7.699 -2.892 15.910 1.00 97.06 109 GLU A O 1
ATOM 884 N N . LYS A 1 110 ? -7.761 -4.396 17.580 1.00 97.06 110 LYS A N 1
ATOM 885 C CA . LYS A 1 110 ? -7.120 -3.527 18.569 1.00 97.06 110 LYS A CA 1
ATOM 886 C C . LYS A 1 110 ? -5.730 -3.080 18.114 1.00 97.06 110 LYS A C 1
ATOM 888 O O . LYS A 1 110 ? -5.440 -1.892 18.170 1.00 97.06 110 LYS A O 1
ATOM 893 N N . GLU A 1 111 ? -4.895 -3.994 17.622 1.00 97.81 111 GLU A N 1
ATOM 894 C CA . GLU A 1 111 ? -3.546 -3.658 17.139 1.00 97.81 111 GLU A CA 1
ATOM 895 C C . GLU A 1 111 ? -3.583 -2.698 15.943 1.00 97.81 111 GLU A C 1
ATOM 897 O O . GLU A 1 111 ? -2.774 -1.769 15.867 1.00 97.81 111 GLU A O 1
ATOM 902 N N . ILE A 1 112 ? -4.552 -2.873 15.036 1.00 97.88 112 ILE A N 1
ATOM 903 C CA . ILE A 1 112 ? -4.770 -1.958 13.907 1.00 97.88 112 ILE A CA 1
ATOM 904 C C . ILE A 1 112 ? -5.168 -0.565 14.408 1.00 97.88 112 ILE A C 1
ATOM 906 O O . ILE A 1 112 ? -4.582 0.433 13.984 1.00 97.88 112 ILE A O 1
ATOM 910 N N . ARG A 1 113 ? -6.129 -0.484 15.335 1.00 97.75 113 ARG A N 1
ATOM 911 C CA . ARG A 1 113 ? -6.611 0.789 15.896 1.00 97.75 113 ARG A CA 1
ATOM 912 C C . ARG A 1 113 ? -5.542 1.511 16.714 1.00 97.75 113 ARG A C 1
ATOM 914 O O . ARG A 1 113 ? -5.402 2.724 16.571 1.00 97.75 113 ARG A O 1
ATOM 921 N N . ASP A 1 114 ? -4.764 0.786 17.511 1.00 98.00 114 ASP A N 1
ATOM 922 C CA . ASP A 1 114 ? -3.645 1.346 18.274 1.00 98.00 114 ASP A CA 1
ATOM 923 C C . ASP A 1 114 ? -2.568 1.908 17.329 1.00 98.00 114 ASP A C 1
ATOM 925 O O . ASP A 1 114 ? -2.094 3.032 17.515 1.00 98.00 114 ASP A O 1
ATOM 929 N N . SER A 1 115 ? -2.237 1.169 16.263 1.00 96.00 115 SER A N 1
ATOM 930 C CA . SER A 1 115 ? -1.299 1.624 15.225 1.00 96.00 115 SER A CA 1
ATOM 931 C C . SER A 1 115 ? -1.797 2.894 14.537 1.00 96.00 115 SER A C 1
ATOM 933 O O . SER A 1 115 ? -1.047 3.854 14.356 1.00 96.00 115 SER A O 1
ATOM 935 N N . LEU A 1 116 ? -3.084 2.932 14.193 1.00 96.12 116 LEU A N 1
ATOM 936 C CA . LEU A 1 116 ? -3.714 4.096 13.583 1.00 96.12 116 LEU A CA 1
ATOM 937 C C . LEU A 1 116 ? -3.689 5.316 14.516 1.00 96.12 116 LEU A C 1
ATOM 939 O O . LEU A 1 116 ? -3.363 6.423 14.082 1.00 96.12 116 LEU A O 1
ATOM 943 N N . ALA A 1 117 ? -3.998 5.125 15.802 1.00 97.12 117 ALA A N 1
ATOM 944 C CA . ALA A 1 117 ? -3.932 6.184 16.806 1.00 97.12 117 ALA A CA 1
ATOM 945 C C . ALA A 1 117 ? -2.516 6.770 16.904 1.00 97.12 117 ALA A C 1
ATOM 947 O O . ALA A 1 117 ? -2.357 7.992 16.924 1.00 97.12 117 ALA A O 1
ATOM 948 N N . PHE A 1 118 ? -1.489 5.918 16.880 1.00 96.25 118 PHE A N 1
ATOM 949 C CA . PHE A 1 118 ? -0.098 6.359 16.854 1.00 96.25 118 PHE A CA 1
ATOM 950 C C . PHE A 1 118 ? 0.245 7.153 15.586 1.00 96.25 118 PHE A C 1
ATOM 952 O O . PHE A 1 118 ? 0.768 8.267 15.688 1.00 96.25 118 PHE A O 1
ATOM 959 N N . TYR A 1 119 ? -0.071 6.636 14.395 1.00 94.75 119 TYR A N 1
ATOM 960 C CA . TYR A 1 119 ? 0.275 7.298 13.130 1.00 94.75 119 TYR A CA 1
ATOM 961 C C . TYR A 1 119 ? -0.441 8.633 12.911 1.00 94.75 119 TYR A C 1
ATOM 963 O O . TYR A 1 119 ? 0.046 9.463 12.147 1.00 94.75 119 TYR A O 1
ATOM 971 N N . ARG A 1 120 ? -1.542 8.888 13.623 1.00 93.81 120 ARG A N 1
ATOM 972 C CA . ARG A 1 120 ? -2.221 10.191 13.629 1.00 93.81 120 ARG A CA 1
ATOM 973 C C . ARG A 1 120 ? -1.500 11.266 14.448 1.00 93.81 120 ARG A C 1
ATOM 975 O O . ARG A 1 120 ? -1.759 12.449 14.222 1.00 93.81 120 ARG A O 1
ATOM 982 N N . THR A 1 121 ? -0.599 10.893 15.359 1.00 96.75 121 THR A N 1
ATOM 983 C CA . THR A 1 121 ? 0.218 11.852 16.124 1.00 96.75 121 THR A CA 1
ATOM 984 C C . THR A 1 121 ? 1.253 12.553 15.238 1.00 96.75 121 THR A C 1
ATOM 986 O O . THR A 1 121 ? 1.652 12.031 14.197 1.00 96.75 121 THR A O 1
ATOM 989 N N . GLU A 1 122 ? 1.753 13.715 15.667 1.00 96.50 122 GLU A N 1
ATOM 990 C CA . GLU A 1 122 ? 2.807 14.434 14.931 1.00 96.50 122 GLU A CA 1
ATOM 991 C C . GLU A 1 122 ? 4.096 13.608 14.797 1.00 96.50 122 GLU A C 1
ATOM 993 O O . GLU A 1 122 ? 4.690 13.540 13.718 1.00 96.50 122 GLU A O 1
ATOM 998 N N . SER A 1 123 ? 4.492 12.902 15.859 1.00 96.50 123 SER A N 1
ATOM 999 C CA . SER A 1 123 ? 5.639 11.990 15.825 1.00 96.50 123 SER A CA 1
ATOM 1000 C C . SER A 1 123 ? 5.406 10.811 14.878 1.00 96.50 123 SER A C 1
ATOM 1002 O O . SER A 1 123 ? 6.293 10.486 14.091 1.00 96.50 123 SER A O 1
ATOM 1004 N N . GLY A 1 124 ? 4.210 10.213 14.888 1.00 94.69 124 GLY A N 1
ATOM 1005 C CA . GLY A 1 124 ? 3.842 9.122 13.982 1.00 94.69 124 GLY A CA 1
ATOM 1006 C C . GLY A 1 124 ? 3.883 9.542 12.510 1.00 94.69 124 GLY A C 1
ATOM 1007 O O . GLY A 1 124 ? 4.522 8.878 11.691 1.00 94.69 124 GLY A O 1
ATOM 1008 N N . LYS A 1 125 ? 3.307 10.702 12.175 1.00 93.25 125 LYS A N 1
ATOM 1009 C CA . LYS A 1 125 ? 3.399 11.287 10.825 1.00 93.25 125 LYS A CA 1
ATOM 1010 C C . LYS A 1 125 ? 4.842 11.608 10.433 1.00 93.25 125 LYS A C 1
ATOM 1012 O O . LYS A 1 125 ? 5.228 11.393 9.284 1.00 93.25 125 LYS A O 1
ATOM 1017 N N . SER A 1 126 ? 5.648 12.126 11.363 1.00 95.19 126 SER A N 1
ATOM 1018 C CA . SER A 1 126 ? 7.074 12.402 11.139 1.00 95.19 126 SER A CA 1
ATOM 1019 C C . SER A 1 126 ? 7.854 11.122 10.832 1.00 95.19 126 SER A C 1
ATOM 1021 O O . SER A 1 126 ? 8.640 11.100 9.884 1.00 95.19 126 SER A O 1
ATOM 1023 N N . MET A 1 127 ? 7.588 10.034 11.562 1.00 92.38 127 MET A N 1
ATOM 1024 C CA . MET A 1 127 ? 8.170 8.721 11.272 1.00 92.38 127 MET A CA 1
ATOM 1025 C C . MET A 1 127 ? 7.785 8.224 9.877 1.00 92.38 127 MET A C 1
ATOM 1027 O O . MET A 1 127 ? 8.673 7.862 9.111 1.00 92.38 127 MET A O 1
ATOM 1031 N N . LEU A 1 128 ? 6.501 8.284 9.500 1.00 90.25 128 LEU A N 1
ATOM 1032 C CA . LEU A 1 128 ? 6.050 7.875 8.161 1.00 90.25 128 LEU A CA 1
ATOM 1033 C C . LEU A 1 128 ? 6.747 8.649 7.037 1.00 90.25 128 LEU A C 1
ATOM 1035 O O . LEU A 1 128 ? 7.056 8.075 5.997 1.00 90.25 128 LEU A O 1
ATOM 1039 N N . LYS A 1 129 ? 7.016 9.943 7.239 1.00 89.50 129 LYS A N 1
ATOM 1040 C CA . LYS A 1 129 ? 7.752 10.764 6.267 1.00 89.50 129 LYS A CA 1
ATOM 1041 C C . LYS A 1 129 ? 9.232 10.396 6.162 1.00 89.50 129 LYS A C 1
ATOM 1043 O O . LYS A 1 129 ? 9.808 10.611 5.107 1.00 89.50 129 LYS A O 1
ATOM 1048 N N . LYS A 1 130 ? 9.851 9.914 7.244 1.00 88.62 130 LYS A N 1
ATOM 1049 C CA . LYS A 1 130 ? 11.287 9.582 7.301 1.00 88.62 130 LYS A CA 1
ATOM 1050 C C . LYS A 1 130 ? 11.596 8.143 6.887 1.00 88.62 130 LYS A C 1
ATOM 1052 O O . LYS A 1 130 ? 12.704 7.878 6.443 1.00 88.62 130 LYS A O 1
ATOM 1057 N N . CYS A 1 131 ? 10.656 7.221 7.086 1.00 77.38 131 CYS A N 1
ATOM 1058 C CA . CYS A 1 131 ? 10.787 5.816 6.690 1.00 77.38 131 CYS A CA 1
ATOM 1059 C C . CYS A 1 131 ? 10.417 5.559 5.221 1.00 77.38 131 CYS A C 1
ATOM 1061 O O . CYS A 1 131 ? 10.494 4.416 4.774 1.00 77.38 131 CYS A O 1
ATOM 1063 N N . ARG A 1 132 ? 9.984 6.594 4.502 1.00 67.88 132 ARG A N 1
ATOM 1064 C CA . ARG A 1 132 ? 9.698 6.569 3.069 1.00 67.88 132 ARG A CA 1
ATOM 1065 C C . ARG A 1 132 ? 10.862 7.189 2.310 1.00 67.88 132 ARG A C 1
ATOM 1067 O O . ARG A 1 132 ? 11.156 6.672 1.214 1.00 67.88 132 ARG A O 1
#

Organism: NCBI:txid2338552

Foldseek 3Di:
DVVVVVVVVVVVVVVVVVVVVVVVVQLVLLLVLLVLLCVLLVVQVVLVVVLVVVLVVLVPVCVVVVPDPVCVVVVVVVVVVVSVVCCVCSHCVNCVVVSSVCCSVPDHSVVSVVLSVQCPDPVNVVVSVVVD

pLDDT: mean 88.7, std 9.47, range [54.22, 98.0]

Sequence (132 aa):
MFKLNTLVKAQLLVATLFLSAQASADEQSKREAVNELIKETNVSALVDSGLAQMNQMMKGTEKQLGIR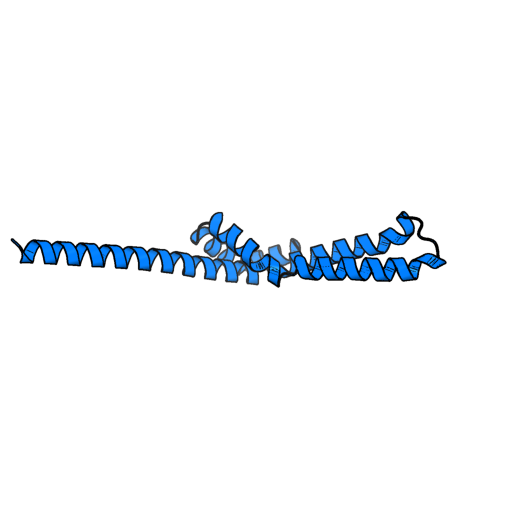EDEKEIFERHMQKVRNLIKAEFSWKKMEEPVIEIYMKRFTEKEIRDSLAFYRTESGKSMLKKCR